Protein AF-A0A7X9PEJ6-F1 (afdb_monomer_lite)

Sequence (41 aa):
MNATDVQPLVEVTRGDIVESIHFGSFVVVDPAGKVIAAAGN

Foldseek 3Di:
DDPQQWDFDDFDDDVPDGPDTDIDKDFDADPVRHTPDIDGD

Radius of gyration: 13.61 Å; chains: 1; bounding box: 28×26×33 Å

Secondary structure (DSSP, 8-state):
--GGG-EEEEEEEETTEEEEEEEE-EEEE-TT--EEEEE--

pLDDT: mean 94.9, std 6.16, range [67.25, 98.62]

Structure (mmCIF, N/CA/C/O backbone):
data_AF-A0A7X9PEJ6-F1
#
_entry.id   AF-A0A7X9PEJ6-F1
#
loop_
_atom_site.group_PDB
_atom_site.id
_atom_site.type_symbol
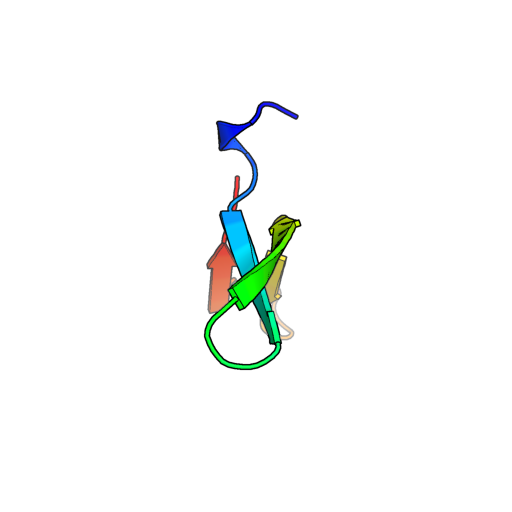_atom_site.label_atom_id
_atom_site.label_alt_id
_atom_site.label_comp_id
_atom_site.label_asym_id
_atom_site.label_entity_id
_atom_site.label_seq_id
_atom_site.pdbx_PDB_ins_code
_atom_site.Cartn_x
_atom_site.Cartn_y
_atom_site.Cartn_z
_atom_site.occupancy
_atom_site.B_iso_or_equiv
_atom_site.auth_seq_id
_atom_site.auth_comp_id
_atom_site.auth_asym_id
_atom_site.auth_atom_id
_atom_site.pdbx_PDB_model_num
ATOM 1 N N . MET A 1 1 ? 7.951 15.590 3.192 1.00 67.25 1 MET A N 1
ATOM 2 C CA . MET A 1 1 ? 6.918 14.546 3.160 1.00 67.25 1 MET A CA 1
ATOM 3 C C . MET A 1 1 ? 5.650 15.164 3.706 1.00 67.25 1 MET A C 1
ATOM 5 O O . MET A 1 1 ? 5.575 15.454 4.897 1.00 67.25 1 MET A O 1
ATOM 9 N N . ASN A 1 2 ? 4.721 15.470 2.815 1.00 85.50 2 ASN A N 1
ATOM 10 C CA . ASN A 1 2 ? 3.361 15.846 3.156 1.00 85.50 2 ASN A CA 1
ATOM 11 C C . ASN A 1 2 ? 2.563 14.574 3.449 1.00 85.50 2 ASN A C 1
ATOM 13 O O . ASN A 1 2 ? 2.881 13.503 2.935 1.00 85.50 2 ASN A O 1
ATOM 17 N N . ALA A 1 3 ? 1.493 14.685 4.234 1.00 79.38 3 ALA A N 1
ATOM 18 C CA . ALA A 1 3 ? 0.611 13.547 4.499 1.00 79.38 3 ALA A CA 1
ATOM 19 C C . ALA A 1 3 ? -0.002 12.958 3.211 1.00 79.38 3 ALA A C 1
ATOM 21 O O . ALA A 1 3 ? -0.347 11.785 3.172 1.00 79.38 3 ALA A O 1
ATOM 22 N N . THR A 1 4 ? -0.094 13.761 2.147 1.00 87.25 4 THR A N 1
ATOM 23 C CA . THR A 1 4 ? -0.567 13.350 0.819 1.00 87.25 4 THR A CA 1
ATOM 24 C C . THR A 1 4 ? 0.452 12.536 0.021 1.00 87.25 4 THR A C 1
ATOM 26 O O . THR A 1 4 ? 0.087 11.986 -1.013 1.00 87.25 4 THR A O 1
ATOM 29 N N . ASP A 1 5 ? 1.711 12.466 0.467 1.00 91.75 5 ASP A N 1
ATOM 30 C CA . ASP A 1 5 ? 2.779 11.782 -0.273 1.00 91.75 5 ASP A CA 1
ATOM 31 C C . ASP A 1 5 ? 2.791 10.262 -0.028 1.00 91.75 5 ASP A C 1
ATOM 33 O O . ASP A 1 5 ? 3.449 9.512 -0.748 1.00 91.75 5 ASP A O 1
ATOM 37 N N . VAL A 1 6 ? 2.052 9.790 0.980 1.00 94.50 6 VAL A N 1
ATOM 38 C CA . VAL A 1 6 ? 1.996 8.383 1.398 1.00 94.50 6 VAL A CA 1
ATOM 39 C C . VAL A 1 6 ? 0.591 7.811 1.235 1.00 94.50 6 VAL A C 1
ATOM 41 O O . VAL A 1 6 ? -0.404 8.532 1.291 1.00 94.50 6 VAL A O 1
ATOM 44 N N . GLN A 1 7 ? 0.505 6.497 1.046 1.00 96.19 7 GLN A N 1
ATOM 45 C CA . GLN A 1 7 ? -0.749 5.750 0.931 1.00 96.19 7 GLN A CA 1
ATOM 46 C C . GLN A 1 7 ? -0.837 4.676 2.023 1.00 96.19 7 GLN A C 1
ATOM 48 O O . GLN A 1 7 ? 0.203 4.200 2.486 1.00 96.19 7 GLN A O 1
ATOM 53 N N . PRO A 1 8 ? -2.048 4.271 2.447 1.00 96.00 8 PRO A N 1
ATOM 54 C CA . PRO A 1 8 ? -2.212 3.122 3.327 1.00 96.00 8 PRO A CA 1
ATOM 55 C C . PRO A 1 8 ? -1.855 1.846 2.554 1.00 96.00 8 PRO A C 1
ATOM 57 O O . PRO A 1 8 ? -2.503 1.512 1.564 1.00 96.00 8 PRO A O 1
ATOM 60 N N . LEU A 1 9 ? -0.803 1.147 2.981 1.00 95.94 9 LEU A N 1
ATOM 61 C CA . LEU A 1 9 ? -0.296 -0.036 2.274 1.00 95.94 9 LEU A CA 1
ATOM 62 C C . LEU A 1 9 ? -0.706 -1.347 2.942 1.00 95.94 9 LEU A C 1
ATOM 64 O O . LEU A 1 9 ? -0.900 -2.349 2.260 1.00 95.94 9 LEU A O 1
ATOM 68 N N . VAL A 1 10 ? -0.806 -1.352 4.272 1.00 97.19 10 VAL A N 1
ATOM 69 C CA . VAL A 1 10 ? -1.118 -2.553 5.053 1.00 97.19 10 VAL A CA 1
ATOM 70 C C . VAL A 1 10 ? -2.003 -2.179 6.228 1.00 97.19 10 VAL A C 1
ATOM 72 O O . VAL A 1 10 ? -1.671 -1.271 6.987 1.00 97.19 10 VAL A O 1
ATOM 75 N N . GLU A 1 11 ? -3.090 -2.923 6.394 1.00 97.69 11 GLU A N 1
ATOM 76 C CA . GLU A 1 11 ? -3.944 -2.902 7.575 1.00 97.69 11 GLU A CA 1
ATOM 77 C C . GLU A 1 11 ? -3.650 -4.141 8.425 1.00 97.69 11 GLU A C 1
ATOM 79 O O . GLU A 1 11 ? -3.625 -5.264 7.915 1.00 97.69 11 GLU A O 1
ATOM 84 N N . VAL A 1 12 ? -3.400 -3.941 9.717 1.00 98.00 12 VAL A N 1
ATOM 85 C CA . VAL A 1 12 ? -3.203 -5.029 10.679 1.00 98.00 12 VAL A CA 1
ATOM 86 C C . VAL A 1 12 ? -4.430 -5.106 11.573 1.00 98.00 12 VAL A C 1
ATOM 88 O O . VAL A 1 12 ? -4.747 -4.145 12.277 1.00 98.00 12 VAL A O 1
ATOM 91 N N . THR A 1 13 ? -5.097 -6.259 11.565 1.00 98.06 13 THR A N 1
ATOM 92 C CA . THR A 1 13 ? -6.342 -6.492 12.304 1.00 98.06 13 THR A CA 1
ATOM 93 C C . THR A 1 13 ? -6.166 -7.510 13.428 1.00 98.06 13 THR A C 1
ATOM 95 O O . THR A 1 13 ? -5.476 -8.520 13.262 1.00 98.06 13 THR A O 1
ATOM 98 N N . ARG A 1 14 ? -6.868 -7.307 14.548 1.00 97.50 14 ARG A N 1
ATOM 99 C CA . ARG A 1 14 ? -7.039 -8.297 15.622 1.00 97.50 14 ARG A CA 1
ATOM 100 C C . ARG A 1 14 ? -8.525 -8.573 15.822 1.00 97.50 14 ARG A C 1
ATOM 102 O O . ARG A 1 14 ? -9.214 -7.829 16.517 1.00 97.50 14 ARG A O 1
ATOM 109 N N . GLY A 1 15 ? -9.007 -9.653 15.208 1.00 96.75 15 GLY A N 1
ATOM 110 C CA . GLY A 1 15 ? -10.446 -9.859 15.045 1.00 96.75 15 GLY A CA 1
ATOM 111 C C . GLY A 1 15 ? -11.026 -8.716 14.214 1.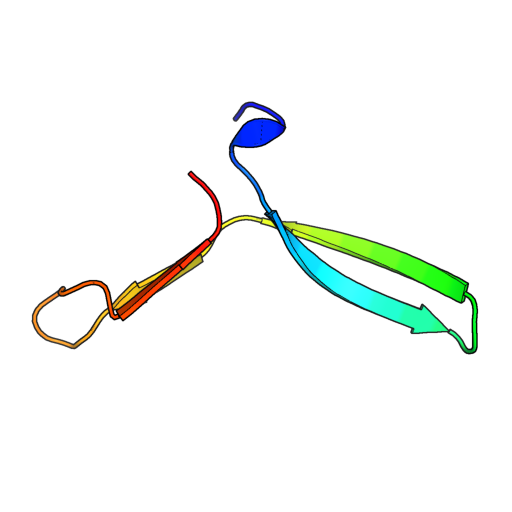00 96.75 15 GLY A C 1
ATOM 112 O O . GLY A 1 15 ? -10.459 -8.373 13.182 1.00 96.75 15 GLY A O 1
ATOM 113 N N . ASP A 1 16 ? -12.081 -8.083 14.718 1.00 97.25 16 ASP A N 1
ATOM 114 C CA . ASP A 1 16 ? -12.767 -6.983 14.027 1.00 97.25 16 ASP A CA 1
ATOM 115 C C . ASP A 1 16 ? -12.130 -5.597 14.278 1.00 97.25 16 ASP A C 1
ATOM 117 O O . ASP A 1 16 ? -12.656 -4.578 13.833 1.00 97.25 16 ASP A O 1
ATOM 121 N N . ILE A 1 17 ? -11.015 -5.526 15.019 1.00 97.62 17 ILE A N 1
ATOM 122 C CA . ILE A 1 17 ? -10.334 -4.266 15.354 1.00 97.62 17 ILE A CA 1
ATOM 123 C C . ILE A 1 17 ? -9.183 -4.016 14.382 1.00 97.62 17 ILE A C 1
ATOM 125 O O . ILE A 1 17 ? -8.266 -4.833 14.294 1.00 97.62 17 ILE A O 1
ATOM 129 N N . VAL A 1 18 ? -9.172 -2.840 13.747 1.00 98.12 18 VAL A N 1
ATOM 130 C CA . VAL A 1 18 ? -7.986 -2.307 13.060 1.00 98.12 18 VAL A CA 1
ATOM 131 C C . VAL A 1 18 ? -7.002 -1.788 14.102 1.00 98.12 18 VAL A C 1
ATOM 133 O O . VAL A 1 18 ? -7.245 -0.774 14.755 1.00 98.12 18 VAL A O 1
ATOM 136 N N . GLU A 1 19 ? -5.895 -2.500 14.283 1.00 97.94 19 GLU A N 1
ATOM 137 C CA . GLU A 1 19 ? -4.874 -2.171 15.279 1.00 97.94 19 GLU A CA 1
ATOM 138 C C . GLU A 1 19 ? -3.872 -1.145 14.736 1.00 97.94 19 GLU A C 1
ATOM 140 O O . GLU A 1 19 ? -3.442 -0.250 15.463 1.00 97.94 19 GLU A O 1
ATOM 145 N N . SER A 1 20 ? -3.513 -1.243 13.451 1.00 97.75 20 SER A N 1
ATOM 146 C CA . SER A 1 20 ? -2.675 -0.239 12.789 1.00 97.75 20 SER A CA 1
ATOM 147 C C . SER A 1 20 ? -2.862 -0.220 11.275 1.00 97.75 20 SER A C 1
ATOM 149 O O . SER A 1 20 ? -3.249 -1.220 10.671 1.00 97.75 20 SER A O 1
ATOM 151 N N . ILE A 1 21 ? -2.531 0.922 10.667 1.00 97.25 21 ILE A N 1
ATOM 152 C CA . ILE A 1 21 ? -2.393 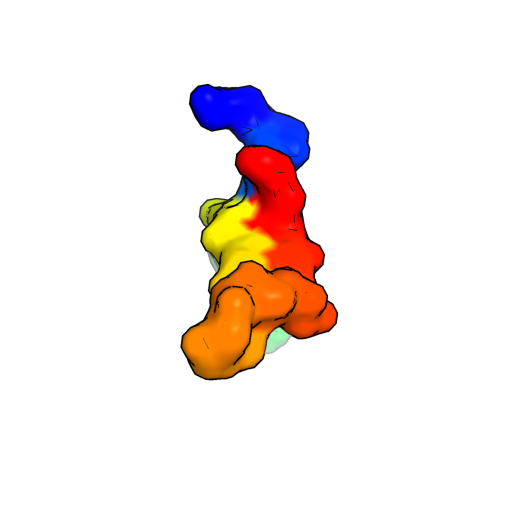1.077 9.219 1.00 97.25 21 ILE A CA 1
ATOM 153 C C . ILE A 1 21 ? -0.988 1.612 8.943 1.00 97.25 21 ILE A C 1
ATOM 155 O O . ILE A 1 21 ? -0.618 2.678 9.442 1.00 97.25 21 ILE A O 1
ATOM 159 N N . HIS A 1 22 ? -0.196 0.881 8.160 1.00 96.19 22 HIS A N 1
ATOM 160 C CA . HIS A 1 22 ? 1.118 1.345 7.728 1.00 96.19 22 HIS A CA 1
ATOM 161 C C . HIS A 1 22 ? 0.977 2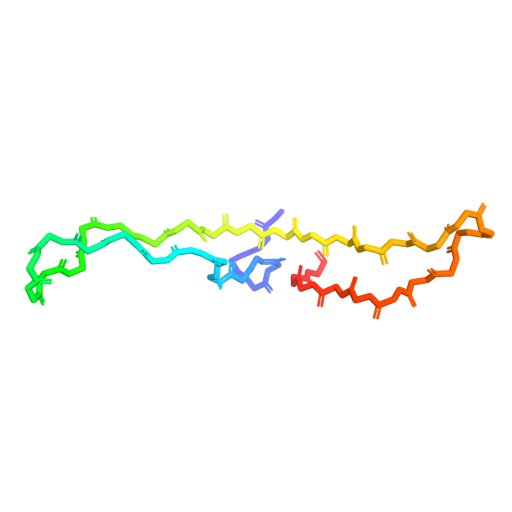.248 6.502 1.00 96.19 22 HIS A C 1
ATOM 163 O O . HIS A 1 22 ? 0.536 1.801 5.441 1.00 96.19 22 HIS A O 1
ATOM 169 N N . PHE A 1 23 ? 1.378 3.510 6.650 1.00 96.19 23 PHE A N 1
ATOM 170 C CA . PHE A 1 23 ? 1.445 4.467 5.554 1.00 96.19 23 PHE A CA 1
ATOM 171 C C . PHE A 1 23 ? 2.854 4.510 4.979 1.00 96.19 23 PHE A C 1
ATOM 173 O O . PHE A 1 23 ? 3.828 4.668 5.714 1.00 96.19 23 PHE A O 1
ATOM 180 N N . GLY A 1 24 ? 2.950 4.408 3.660 1.00 95.00 24 GLY A N 1
ATOM 181 C CA . GLY A 1 24 ? 4.219 4.484 2.956 1.00 95.00 24 GLY A CA 1
ATOM 182 C C . GLY A 1 24 ? 4.031 4.689 1.463 1.00 95.00 24 GLY A C 1
ATOM 183 O O . GLY A 1 24 ? 2.923 4.938 0.986 1.00 95.00 24 GLY A O 1
ATOM 184 N N . SER A 1 25 ? 5.132 4.553 0.736 1.00 96.00 25 SER A N 1
ATOM 185 C CA . SER A 1 25 ? 5.164 4.662 -0.720 1.00 96.00 25 SER A CA 1
ATOM 186 C C . SER A 1 25 ? 6.029 3.538 -1.278 1.00 96.00 25 SER A C 1
ATOM 188 O O . SER A 1 25 ? 7.016 3.143 -0.651 1.00 96.00 25 SER A O 1
ATOM 190 N N . PHE A 1 26 ? 5.671 3.006 -2.443 1.00 95.81 26 PHE A N 1
ATOM 191 C CA . PHE A 1 26 ? 6.462 1.978 -3.118 1.00 95.81 26 PHE A CA 1
ATOM 192 C C . PHE A 1 26 ? 6.450 2.170 -4.633 1.00 95.81 26 PHE A C 1
ATOM 194 O O . PHE A 1 26 ? 5.518 2.741 -5.198 1.00 95.81 26 PHE A O 1
ATOM 201 N N . VAL A 1 27 ? 7.471 1.621 -5.291 1.00 97.44 27 VAL A N 1
ATOM 202 C CA . VAL A 1 27 ? 7.542 1.484 -6.746 1.00 97.44 27 VAL A CA 1
ATOM 203 C C . VAL A 1 27 ? 8.041 0.086 -7.096 1.00 97.44 27 VAL A C 1
ATOM 205 O O . VAL A 1 27 ? 9.000 -0.413 -6.509 1.00 97.44 27 VAL A O 1
ATOM 208 N N . VAL A 1 28 ? 7.376 -0.556 -8.049 1.00 98.00 28 VAL A N 1
ATOM 209 C CA . VAL A 1 28 ? 7.781 -1.830 -8.644 1.00 98.00 28 VAL A CA 1
ATOM 210 C C . VAL A 1 28 ? 8.243 -1.538 -10.061 1.00 98.00 28 VAL A C 1
ATOM 212 O O . VAL A 1 28 ? 7.508 -0.925 -10.837 1.00 98.00 28 VAL A O 1
ATOM 215 N N . VAL A 1 29 ? 9.449 -1.984 -10.404 1.00 98.62 29 VAL A N 1
ATOM 216 C CA . VAL A 1 29 ? 10.052 -1.788 -11.726 1.00 98.62 29 VAL A CA 1
ATOM 217 C C . VAL A 1 29 ? 10.455 -3.118 -12.351 1.00 98.62 29 VAL A C 1
ATOM 219 O O . VAL A 1 29 ? 10.746 -4.082 -11.640 1.00 98.62 29 VAL A O 1
ATOM 222 N N . ASP A 1 30 ? 10.474 -3.171 -13.680 1.00 98.25 30 ASP A N 1
ATOM 223 C CA . ASP A 1 30 ? 11.117 -4.258 -14.420 1.00 98.25 30 ASP A CA 1
ATOM 224 C C . ASP A 1 30 ? 12.656 -4.078 -14.462 1.00 98.25 30 ASP A C 1
ATOM 226 O O . ASP A 1 30 ? 13.171 -3.028 -14.061 1.00 98.25 30 ASP A O 1
ATOM 230 N N . PRO A 1 31 ? 13.428 -5.067 -14.958 1.00 98.50 31 PRO A N 1
ATOM 231 C CA . PRO A 1 31 ? 14.886 -4.945 -15.067 1.00 98.50 31 PRO A CA 1
ATOM 232 C C . PRO A 1 31 ? 15.378 -3.831 -16.005 1.00 98.50 31 PRO A C 1
ATOM 234 O O . PRO A 1 31 ? 16.538 -3.438 -15.912 1.00 98.50 31 PRO A O 1
ATO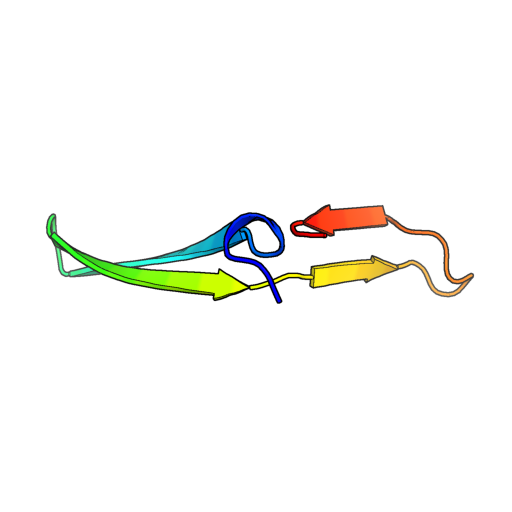M 237 N N . ALA A 1 32 ? 14.530 -3.328 -16.908 1.00 98.38 32 ALA A N 1
ATOM 238 C CA . ALA A 1 32 ? 14.840 -2.185 -17.765 1.00 98.38 32 ALA A CA 1
ATOM 239 C C . ALA A 1 32 ? 14.547 -0.837 -17.073 1.00 98.38 32 ALA A C 1
ATOM 241 O O . ALA A 1 32 ? 14.790 0.218 -17.659 1.00 98.38 32 ALA A O 1
ATOM 242 N N . GLY A 1 33 ? 14.040 -0.856 -15.835 1.00 97.50 33 GLY A N 1
ATOM 243 C CA . GLY A 1 33 ? 13.690 0.329 -15.055 1.00 97.50 33 GLY A CA 1
ATOM 244 C C . GLY A 1 33 ? 12.301 0.889 -15.367 1.00 97.50 33 GLY A C 1
ATOM 245 O O . GLY A 1 33 ? 11.964 1.978 -14.900 1.00 97.50 33 GLY A O 1
ATOM 246 N N . LYS A 1 34 ? 11.472 0.178 -16.140 1.00 98.25 34 LYS A N 1
ATOM 247 C CA . LYS A 1 34 ? 10.099 0.606 -16.417 1.00 98.25 34 LYS A CA 1
ATOM 248 C C . LYS A 1 34 ? 9.225 0.349 -15.193 1.00 98.25 34 LYS A C 1
ATOM 250 O O . LYS A 1 34 ? 9.198 -0.760 -14.666 1.00 98.25 34 LYS A O 1
ATOM 255 N N . VAL A 1 35 ? 8.458 1.356 -14.780 1.00 98.06 35 VAL A N 1
ATOM 256 C CA . VAL A 1 35 ? 7.482 1.230 -13.689 1.00 98.06 35 VAL A CA 1
ATOM 257 C C . VAL A 1 35 ? 6.353 0.277 -14.092 1.00 98.06 35 VAL A C 1
ATOM 259 O O . VAL A 1 35 ? 5.699 0.469 -15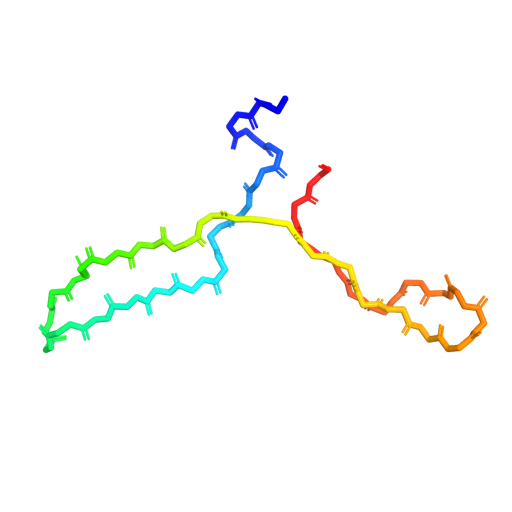.119 1.00 98.06 35 VAL A O 1
ATOM 262 N N . ILE A 1 36 ? 6.131 -0.744 -13.264 1.00 98.31 36 ILE A N 1
ATOM 263 C CA . ILE A 1 36 ? 5.043 -1.724 -13.378 1.00 98.31 36 ILE A CA 1
ATOM 264 C C . ILE A 1 36 ? 3.875 -1.326 -12.464 1.00 98.31 36 ILE A C 1
ATOM 266 O O . ILE A 1 36 ? 2.718 -1.459 -12.854 1.00 98.31 36 ILE A O 1
ATOM 270 N N . ALA A 1 37 ? 4.169 -0.833 -11.258 1.00 97.56 37 ALA A N 1
ATOM 271 C CA . ALA A 1 37 ? 3.179 -0.370 -10.287 1.00 97.56 37 ALA A CA 1
ATOM 272 C C . ALA A 1 37 ? 3.812 0.622 -9.304 1.00 97.56 37 ALA A C 1
ATOM 274 O O . ALA A 1 37 ? 5.009 0.541 -9.030 1.00 97.56 37 ALA A O 1
ATOM 275 N N . ALA A 1 38 ? 3.014 1.530 -8.750 1.00 96.69 38 ALA A N 1
ATOM 276 C CA . ALA A 1 38 ? 3.441 2.448 -7.701 1.00 96.69 38 ALA A CA 1
ATOM 277 C C . ALA A 1 38 ? 2.249 2.872 -6.836 1.00 96.69 38 ALA A C 1
ATOM 279 O O . ALA A 1 38 ? 1.110 2.876 -7.308 1.00 96.69 38 ALA A O 1
ATOM 280 N N . ALA A 1 39 ? 2.525 3.254 -5.592 1.00 96.12 39 ALA A N 1
ATOM 281 C CA . ALA A 1 39 ? 1.576 3.930 -4.714 1.00 96.12 39 ALA A CA 1
ATOM 282 C C . ALA A 1 39 ? 2.319 4.941 -3.833 1.00 96.12 39 ALA A C 1
ATOM 284 O O . ALA A 1 39 ? 3.446 4.678 -3.409 1.00 96.12 39 ALA A O 1
ATOM 285 N N . GLY A 1 40 ? 1.676 6.072 -3.544 1.00 93.62 40 GLY A N 1
ATOM 286 C CA . GLY A 1 40 ? 2.344 7.243 -2.968 1.00 93.62 40 GLY A CA 1
ATOM 287 C C . GLY A 1 40 ? 2.911 8.165 -4.047 1.00 93.62 40 GLY A C 1
ATOM 288 O O . GLY A 1 40 ? 2.656 7.949 -5.235 1.00 93.62 40 GLY A O 1
ATOM 289 N N . ASN A 1 41 ? 3.620 9.209 -3.617 1.00 81.69 41 ASN A N 1
ATOM 290 C CA . ASN A 1 41 ? 4.000 10.354 -4.448 1.00 81.69 41 ASN A CA 1
ATOM 291 C C . ASN A 1 41 ? 5.469 10.747 -4.266 1.00 81.69 41 ASN A C 1
ATOM 293 O O . ASN A 1 41 ? 5.915 10.803 -3.096 1.00 81.69 41 ASN A O 1
#